Protein AF-A0A9E4D124-F1 (afdb_monomer)

Nearest PDB structures (foldseek):
  4n03-assembly1_A  TM=8.239E-01  e=1.064E-04  Thermomonospora curvata DSM 43183
  4kv7-assembly1_A  TM=6.591E-01  e=7.697E-02  Rhodopirellula baltica SH 1

Sequence (167 aa):
IVEALAAASADLEVAVGTEIALPLSDATEEWAQGRMIVATDAPGWGDDQPGPTALRSALDRYLPDAWPDPWIRVGFSTQYVTDALLTESVRRGSVAREDLAQLANSLTRIDTDGLVGSPDFSAGSGGYVRSVTIHEVVPVGGDPLGLQPVGPYEPPGVEALEVLFGS

Solvent-accessible surface area (backbone atoms only — not comparable to full-atom values): 9535 Å² total; per-residue (Å²): 104,72,70,53,55,64,60,43,56,79,71,36,54,74,54,78,51,106,73,70,72,55,48,60,54,70,78,52,40,67,60,30,42,93,28,33,42,42,53,36,52,37,64,44,81,66,40,84,46,63,26,37,44,51,52,53,55,47,32,63,72,77,40,67,84,62,73,83,48,73,65,59,52,53,58,58,51,49,50,48,57,49,48,54,52,49,55,52,25,60,74,72,72,46,82,48,70,68,58,47,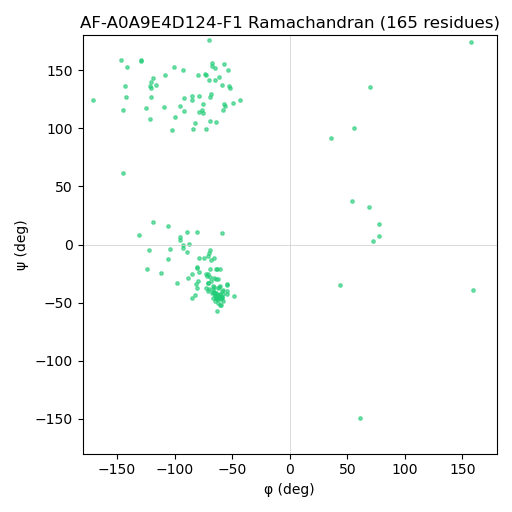54,55,46,51,47,62,42,60,56,49,79,39,49,66,44,39,44,52,40,24,52,50,54,56,95,78,23,71,51,74,43,31,31,34,21,39,44,46,74,70,76,80,18,82,53,18,44,41,73,76,44,81,43,62,67,71,72,76,68,61,58,61,70,73,69,62,131

Mean predicted aligned error: 11.15 Å

pLDDT: mean 72.63, std 19.29, range [26.66, 96.25]

Foldseek 3Di:
DVVVVVVLVVQADEDEDPPPPFPDDPVVLVVQFVRYKYWFQAAFCLDPFPLSVVLQVCCVVPPVPDADDVVSLVVSLVVLLVCVLVVVCVVVVHPDPVVSVVVQLVDAFGCSSRSGHGFGSVVPPQRPDQKIFMWGAADCDSTVRRTDTPGIDGPPPDPVVCVVPDD

Secondary structure (DSSP, 8-state):
-HHHHHHHTTT-EEEE-TT--SSPPHHHHHHHTTTEEEEESS--TT--SHHHHHHHHHHHHH-TTPPP-HHHHHHHHHHHHHHHHHHHHHHHT---HHHHHHHH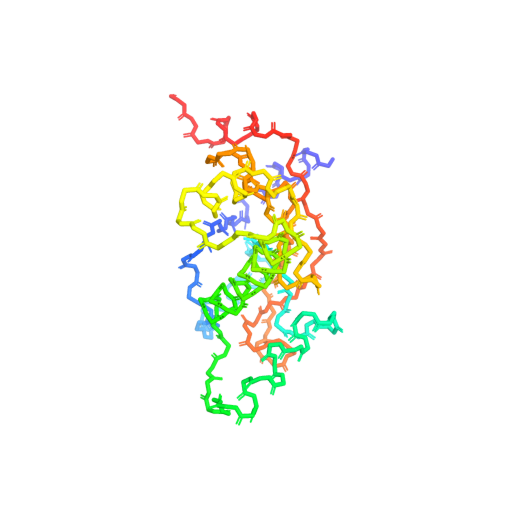TT------TTSS----GGGGGG-S-S-EEEEEE--TTSSTTSEEEEEEE--STTHHHHHHH--

Structure (mmCIF, N/CA/C/O backbone):
data_AF-A0A9E4D124-F1
#
_entry.id   AF-A0A9E4D124-F1
#
loop_
_atom_site.group_PDB
_atom_site.id
_atom_site.type_symbol
_atom_site.label_atom_id
_atom_site.label_alt_id
_atom_site.label_comp_id
_atom_site.label_asym_id
_atom_site.label_entity_id
_atom_site.label_seq_id
_atom_site.pdbx_PDB_ins_code
_atom_site.Cartn_x
_atom_site.Cartn_y
_atom_site.Cartn_z
_atom_site.occupancy
_atom_site.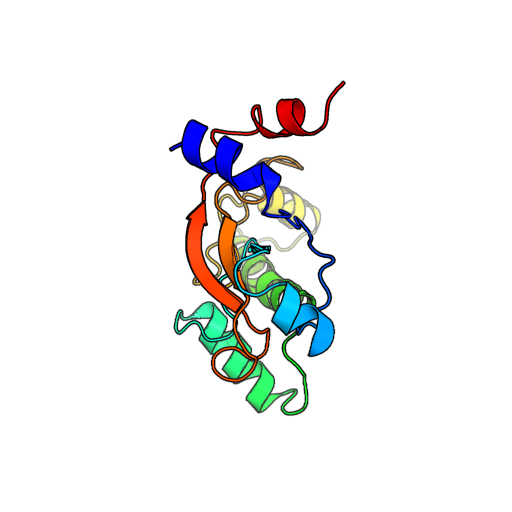B_iso_or_equiv
_atom_site.auth_seq_id
_atom_site.auth_comp_id
_atom_site.auth_asym_id
_atom_site.auth_atom_id
_atom_site.pdbx_PDB_model_num
ATOM 1 N N . ILE A 1 1 ? 21.321 20.048 -4.702 1.00 38.62 1 ILE A N 1
ATOM 2 C CA . ILE A 1 1 ? 20.305 18.965 -4.797 1.00 38.62 1 ILE A CA 1
ATOM 3 C C . ILE A 1 1 ? 18.975 19.532 -5.290 1.00 38.62 1 ILE A C 1
ATOM 5 O O . ILE A 1 1 ? 18.532 19.097 -6.338 1.00 38.62 1 ILE A O 1
ATOM 9 N N . VAL A 1 2 ? 18.413 20.572 -4.656 1.00 28.03 2 VAL A N 1
ATOM 10 C CA . VAL A 1 2 ? 17.240 21.310 -5.188 1.00 28.03 2 VAL A CA 1
ATOM 11 C C . VAL A 1 2 ? 17.505 21.902 -6.585 1.00 28.03 2 VAL A C 1
ATOM 13 O O . VAL A 1 2 ? 16.705 21.712 -7.489 1.00 28.03 2 VAL A O 1
ATOM 16 N N . GLU A 1 3 ? 18.685 22.487 -6.819 1.00 26.66 3 GLU A N 1
ATOM 17 C CA . GLU A 1 3 ? 19.093 22.947 -8.162 1.00 26.66 3 GLU A CA 1
ATOM 18 C C . GLU A 1 3 ? 19.368 21.806 -9.160 1.00 26.66 3 GLU A C 1
ATOM 20 O O . GLU A 1 3 ? 19.292 22.019 -10.363 1.00 26.66 3 GLU A O 1
ATOM 25 N N . ALA A 1 4 ? 19.649 20.586 -8.685 1.00 30.42 4 ALA A N 1
ATOM 26 C CA . ALA A 1 4 ? 19.862 19.427 -9.558 1.00 30.42 4 ALA A CA 1
ATOM 27 C C . ALA A 1 4 ? 18.527 18.802 -10.003 1.00 30.42 4 ALA A C 1
ATOM 29 O O . ALA A 1 4 ? 18.412 18.366 -11.141 1.00 30.42 4 ALA A O 1
ATOM 30 N N . LEU A 1 5 ? 17.507 18.826 -9.138 1.00 32.12 5 LEU A N 1
ATOM 31 C CA . LEU A 1 5 ? 16.134 18.425 -9.467 1.00 32.12 5 LEU A CA 1
ATOM 32 C C . LEU A 1 5 ? 15.433 19.456 -10.369 1.00 32.12 5 LEU A C 1
ATOM 34 O O . LEU A 1 5 ? 14.737 19.066 -11.299 1.00 32.12 5 LEU A O 1
ATOM 38 N N . ALA A 1 6 ? 15.679 20.755 -10.161 1.00 32.78 6 ALA A N 1
ATOM 39 C CA . ALA A 1 6 ? 15.166 21.822 -11.030 1.00 32.78 6 ALA A CA 1
ATOM 40 C C . ALA A 1 6 ? 15.859 21.882 -12.406 1.00 32.78 6 ALA A C 1
ATOM 42 O O . ALA A 1 6 ? 15.261 22.322 -13.380 1.00 32.78 6 ALA A O 1
ATOM 43 N N . ALA A 1 7 ? 17.115 21.434 -12.509 1.00 32.56 7 ALA A N 1
ATOM 44 C CA . ALA A 1 7 ? 17.792 21.280 -13.798 1.00 32.56 7 ALA A CA 1
ATOM 45 C C . ALA A 1 7 ? 17.384 19.982 -14.520 1.00 32.56 7 ALA A C 1
ATOM 47 O O . ALA A 1 7 ? 17.319 19.966 -15.745 1.00 32.56 7 ALA A O 1
ATOM 48 N N . ALA A 1 8 ? 17.067 18.914 -13.778 1.00 36.19 8 ALA A N 1
ATOM 49 C CA . ALA A 1 8 ? 16.550 17.667 -14.343 1.00 36.19 8 ALA A CA 1
ATOM 50 C C . ALA A 1 8 ? 15.112 17.804 -14.878 1.00 36.19 8 ALA A C 1
ATOM 52 O O . ALA A 1 8 ? 14.738 17.089 -15.800 1.00 36.19 8 ALA A O 1
ATOM 53 N N . SER A 1 9 ? 14.317 18.753 -14.372 1.00 41.81 9 SER A N 1
ATOM 54 C CA . SER A 1 9 ? 12.916 18.938 -14.783 1.00 41.81 9 SER A CA 1
ATOM 55 C C . SER A 1 9 ? 12.718 19.471 -16.209 1.00 41.81 9 SER A C 1
ATOM 57 O O . SER A 1 9 ? 11.577 19.611 -16.636 1.00 41.81 9 SER A O 1
ATOM 59 N N . ALA A 1 10 ? 13.785 19.812 -16.942 1.00 40.84 10 ALA A N 1
ATOM 60 C CA . ALA A 1 10 ? 13.675 20.186 -18.354 1.00 40.84 10 ALA A CA 1
ATOM 61 C C . ALA A 1 10 ? 13.539 18.963 -19.283 1.00 40.84 10 ALA A C 1
ATOM 63 O O . ALA A 1 10 ? 12.979 19.101 -20.367 1.00 40.84 10 ALA A O 1
ATOM 64 N N . ASP A 1 11 ? 14.003 17.786 -18.840 1.00 41.28 11 ASP A N 1
ATOM 65 C CA . ASP A 1 11 ? 14.018 16.540 -19.626 1.00 41.28 11 ASP A CA 1
ATOM 66 C C . ASP A 1 11 ? 13.257 15.380 -18.952 1.00 41.28 11 ASP A C 1
ATOM 68 O O . ASP A 1 11 ? 13.133 14.302 -19.535 1.00 41.28 11 ASP A O 1
ATOM 72 N N . LEU A 1 12 ? 12.770 15.578 -17.722 1.00 43.81 12 LEU A N 1
ATOM 73 C CA . LEU A 1 12 ? 12.211 14.524 -16.878 1.00 43.81 12 LEU A CA 1
ATOM 74 C C . LEU A 1 12 ? 10.761 14.863 -16.514 1.00 43.81 12 LEU A C 1
ATOM 76 O O . LEU A 1 12 ? 10.504 15.785 -15.736 1.00 43.81 12 LEU A O 1
ATOM 80 N N . GLU A 1 13 ? 9.807 14.132 -17.095 1.00 52.66 13 GLU A N 1
ATOM 81 C CA . GLU A 1 13 ? 8.396 14.267 -16.733 1.00 52.66 13 GLU A CA 1
ATOM 82 C C . GLU A 1 13 ? 8.163 13.559 -15.394 1.00 52.66 13 GLU A C 1
ATOM 84 O O . GLU A 1 13 ? 8.323 12.343 -15.257 1.00 52.66 13 GLU A O 1
ATOM 89 N N . VAL A 1 14 ? 7.800 14.339 -14.374 1.00 46.66 14 VAL A N 1
ATOM 90 C CA . VAL A 1 14 ? 7.345 13.805 -13.090 1.00 46.66 14 VAL A CA 1
ATOM 91 C C . VAL A 1 14 ? 5.858 13.502 -13.222 1.00 46.66 14 VAL A C 1
ATOM 93 O O . VAL A 1 14 ? 5.019 14.396 -13.105 1.00 46.66 14 VAL A O 1
ATOM 96 N N . ALA A 1 15 ? 5.522 12.238 -13.460 1.00 45.16 15 ALA A N 1
ATOM 97 C CA . ALA A 1 15 ? 4.147 11.774 -13.373 1.00 45.16 15 ALA A CA 1
ATOM 98 C C . ALA A 1 15 ? 3.824 11.474 -11.901 1.00 45.16 15 ALA A C 1
ATOM 100 O O . ALA A 1 15 ? 4.267 10.476 -11.330 1.00 45.16 15 ALA A O 1
ATOM 101 N N . VAL A 1 16 ? 3.063 12.366 -11.265 1.00 42.06 16 VAL A N 1
ATOM 102 C CA . VAL A 1 16 ? 2.451 12.113 -9.955 1.00 42.06 16 VAL A CA 1
ATOM 103 C C . VAL A 1 16 ? 1.073 11.531 -10.221 1.00 42.06 16 VAL A C 1
ATOM 105 O O . VAL A 1 16 ? 0.221 12.222 -10.773 1.00 42.06 16 VAL A O 1
ATOM 108 N N . GLY A 1 17 ? 0.825 10.278 -9.852 1.00 42.44 17 GLY A N 1
ATOM 109 C CA . GLY A 1 17 ? -0.508 9.737 -10.067 1.00 42.44 17 GLY A CA 1
ATOM 110 C C . GLY A 1 17 ? -0.768 8.386 -9.432 1.00 42.44 17 GLY A C 1
ATOM 111 O O . GLY A 1 17 ? -0.175 7.382 -9.809 1.00 42.44 17 GLY A O 1
ATOM 112 N N . THR A 1 18 ? -1.822 8.356 -8.623 1.00 42.47 18 THR A N 1
ATOM 113 C CA . THR A 1 18 ? -2.721 7.212 -8.395 1.00 42.47 18 THR A CA 1
ATOM 114 C C . THR A 1 18 ? -3.412 6.707 -9.683 1.00 42.47 18 THR A C 1
ATOM 116 O O . THR A 1 18 ? -4.335 5.903 -9.609 1.00 42.47 18 THR A O 1
ATOM 119 N N . GLU A 1 19 ? -2.996 7.192 -10.863 1.00 48.41 19 GLU A N 1
ATOM 120 C CA . GLU A 1 19 ? -3.632 7.003 -12.175 1.00 48.41 19 GLU A CA 1
ATOM 121 C C . GLU A 1 19 ? -2.651 6.554 -13.278 1.00 48.41 19 GLU A C 1
ATOM 123 O O . GLU A 1 19 ? -3.026 6.499 -14.449 1.00 48.41 19 GLU A O 1
ATOM 128 N N . ILE A 1 20 ? -1.398 6.213 -12.950 1.00 59.59 20 ILE A N 1
ATOM 129 C CA . ILE A 1 20 ? -0.514 5.572 -13.935 1.00 59.59 20 ILE A CA 1
ATOM 130 C C . ILE A 1 20 ? -0.957 4.114 -14.077 1.00 59.59 20 ILE A C 1
ATOM 132 O O . ILE A 1 20 ? -0.843 3.324 -13.140 1.00 59.59 20 ILE A O 1
ATOM 136 N N . ALA A 1 21 ? -1.471 3.756 -15.255 1.00 65.62 21 ALA A N 1
ATOM 137 C CA . ALA A 1 21 ? -1.750 2.369 -15.602 1.00 65.62 21 ALA A CA 1
ATOM 138 C C . ALA A 1 21 ? -0.418 1.621 -15.761 1.00 65.62 21 ALA A C 1
ATOM 140 O O . ALA A 1 21 ? 0.311 1.842 -16.728 1.00 65.62 21 ALA A O 1
ATOM 141 N N . LEU A 1 22 ? -0.095 0.777 -14.781 1.00 73.19 22 LEU A N 1
ATOM 142 C CA . LEU A 1 22 ? 1.096 -0.067 -14.771 1.00 73.19 22 LEU A CA 1
ATOM 143 C C . LEU A 1 22 ? 0.709 -1.540 -15.000 1.00 73.19 22 LEU A C 1
ATOM 145 O O . LEU A 1 22 ? -0.335 -1.968 -14.503 1.00 73.19 22 LEU A O 1
ATOM 149 N N . PRO A 1 23 ? 1.548 -2.331 -15.693 1.00 76.44 23 PRO A N 1
ATOM 150 C CA . PRO A 1 23 ? 2.772 -1.919 -16.378 1.00 76.44 23 PRO A CA 1
ATOM 151 C C . PRO A 1 23 ? 2.485 -1.016 -17.586 1.00 76.44 23 PRO A C 1
ATOM 153 O O . PRO A 1 23 ? 1.395 -1.039 -18.161 1.00 76.44 23 PRO A O 1
ATOM 156 N N . LEU A 1 24 ? 3.479 -0.213 -17.964 1.00 79.06 24 LEU A N 1
ATOM 157 C CA . LEU A 1 24 ? 3.420 0.599 -19.179 1.00 79.06 24 LEU A CA 1
ATOM 158 C C . LEU A 1 24 ? 3.444 -0.308 -20.420 1.00 79.06 24 LEU A C 1
ATOM 160 O O . LEU A 1 24 ? 3.990 -1.406 -20.384 1.00 79.06 24 LEU A O 1
ATOM 164 N N . SER A 1 25 ? 2.880 0.159 -21.538 1.00 80.50 25 SER A N 1
ATOM 165 C CA . SER A 1 25 ? 3.055 -0.535 -22.825 1.00 80.50 25 SER A CA 1
ATOM 166 C C . SER A 1 25 ? 4.524 -0.511 -23.261 1.00 80.50 25 SER A C 1
ATOM 168 O O . SER A 1 25 ? 5.196 0.473 -22.967 1.00 80.50 25 SER A O 1
ATOM 170 N N . ASP A 1 26 ? 5.000 -1.499 -24.026 1.00 80.50 26 ASP A N 1
ATOM 171 C CA . ASP A 1 26 ? 6.404 -1.581 -24.484 1.00 80.50 26 ASP A CA 1
ATOM 172 C C . ASP A 1 26 ? 6.927 -0.260 -25.086 1.00 80.50 26 ASP A C 1
ATOM 174 O O . ASP A 1 26 ? 8.014 0.208 -24.754 1.00 80.50 26 ASP A O 1
ATOM 178 N N . ALA A 1 27 ? 6.118 0.393 -25.931 1.00 77.62 27 ALA A N 1
ATOM 179 C CA . ALA A 1 27 ? 6.479 1.664 -26.566 1.00 77.62 27 ALA A CA 1
ATOM 180 C C . ALA A 1 27 ? 6.569 2.833 -25.567 1.00 77.62 27 ALA A C 1
ATOM 182 O O . ALA A 1 27 ? 7.341 3.771 -25.765 1.00 77.62 27 ALA A O 1
ATOM 183 N N . THR A 1 28 ? 5.764 2.795 -24.504 1.00 80.81 28 THR A N 1
ATOM 184 C CA . THR A 1 28 ? 5.792 3.786 -23.421 1.00 80.81 28 THR A CA 1
ATOM 185 C C . THR A 1 28 ? 6.925 3.495 -22.441 1.00 80.81 28 THR A C 1
ATOM 187 O O . THR A 1 28 ? 7.562 4.430 -21.967 1.00 80.81 28 THR A O 1
ATOM 190 N N . GLU A 1 29 ? 7.199 2.222 -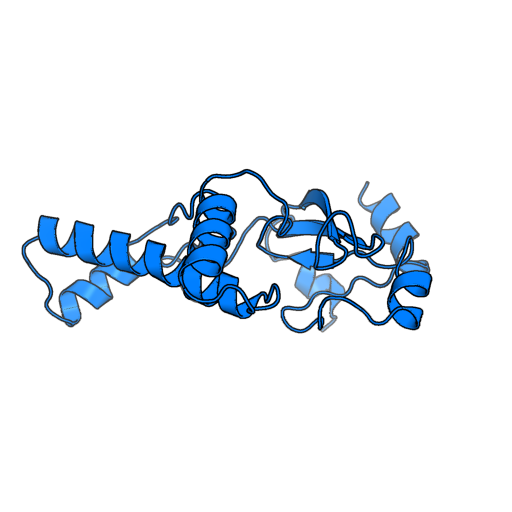22.162 1.00 83.81 29 GLU A N 1
ATOM 191 C CA . GLU A 1 29 ? 8.267 1.776 -21.273 1.00 83.81 29 GLU A CA 1
ATOM 192 C C . GLU A 1 29 ? 9.641 2.203 -21.806 1.00 83.81 29 GLU A C 1
ATOM 194 O O . GLU A 1 29 ? 10.390 2.855 -21.083 1.00 83.81 29 GLU A O 1
ATOM 199 N N . GLU A 1 30 ? 9.947 1.929 -23.082 1.00 82.19 30 GLU A N 1
ATOM 200 C CA . GLU A 1 30 ? 11.230 2.307 -23.699 1.00 82.19 30 GLU A CA 1
ATOM 201 C C . GLU A 1 30 ? 11.466 3.825 -23.648 1.00 82.19 30 GLU A C 1
ATOM 203 O O . GLU A 1 30 ? 12.574 4.294 -23.373 1.00 82.19 30 GLU A O 1
ATOM 208 N N . TRP A 1 31 ? 10.414 4.613 -23.883 1.00 81.44 31 TRP A N 1
ATOM 209 C CA . TRP A 1 31 ? 10.494 6.063 -23.753 1.00 81.44 31 TRP A CA 1
ATOM 210 C C . TRP A 1 31 ? 10.709 6.489 -22.293 1.00 81.44 31 TRP A C 1
ATOM 212 O O . TRP A 1 31 ? 11.578 7.323 -22.029 1.00 81.44 31 TRP A O 1
ATOM 222 N N . ALA A 1 32 ? 9.959 5.907 -21.356 1.00 82.44 32 ALA A N 1
ATOM 223 C CA . ALA A 1 32 ? 9.953 6.283 -19.945 1.00 82.44 32 ALA A CA 1
ATOM 224 C C . ALA A 1 32 ? 11.255 5.923 -19.211 1.00 82.44 32 ALA A C 1
ATOM 226 O O . ALA A 1 32 ? 11.638 6.622 -18.270 1.00 82.44 32 ALA A O 1
ATOM 227 N N . GLN A 1 33 ? 11.967 4.883 -19.649 1.00 83.00 33 GLN A N 1
ATOM 228 C CA . GLN A 1 33 ? 13.274 4.517 -19.101 1.00 83.00 33 GLN A CA 1
ATOM 229 C C . GLN A 1 33 ? 14.257 5.700 -19.183 1.00 83.00 33 GLN A C 1
ATOM 231 O O . GLN A 1 33 ? 14.565 6.225 -20.256 1.00 83.00 33 GLN A O 1
ATOM 236 N N . GLY A 1 34 ? 14.736 6.147 -18.019 1.00 79.56 34 GLY A N 1
ATOM 237 C CA . GLY A 1 34 ? 15.639 7.297 -17.883 1.00 79.56 34 GLY A CA 1
ATOM 238 C C . GLY A 1 34 ? 15.000 8.676 -18.109 1.00 79.56 34 GLY A C 1
ATOM 239 O O . GLY A 1 34 ? 15.722 9.671 -18.068 1.00 79.56 34 GLY A O 1
ATOM 240 N N . ARG A 1 35 ? 13.680 8.752 -18.345 1.00 77.06 35 ARG A N 1
ATOM 241 C CA . ARG A 1 35 ? 12.929 10.006 -18.583 1.00 77.06 35 ARG A CA 1
ATOM 242 C C . ARG A 1 35 ? 11.765 10.225 -17.626 1.00 77.06 35 ARG A C 1
ATOM 244 O O . ARG A 1 35 ? 11.320 11.356 -17.466 1.00 77.06 35 ARG A O 1
ATOM 251 N N . MET A 1 36 ? 11.275 9.161 -16.999 1.00 78.62 36 MET A N 1
ATOM 252 C CA . MET A 1 36 ? 10.172 9.222 -16.055 1.00 78.62 36 MET A CA 1
ATOM 253 C C . MET A 1 36 ? 10.608 8.705 -14.691 1.00 78.62 36 MET A C 1
ATOM 255 O O . MET A 1 36 ? 11.304 7.695 -14.568 1.00 78.62 36 MET A O 1
ATOM 259 N N . ILE A 1 37 ? 10.137 9.402 -13.666 1.00 79.69 37 ILE A N 1
ATOM 260 C CA . ILE A 1 37 ? 10.175 8.955 -12.282 1.00 79.69 37 ILE A CA 1
ATOM 261 C C . ILE A 1 37 ? 8.734 8.793 -11.807 1.00 79.69 37 ILE A C 1
ATOM 263 O O . ILE A 1 37 ? 7.891 9.654 -12.065 1.00 79.69 37 ILE A O 1
ATOM 267 N N . VAL A 1 38 ? 8.470 7.708 -11.082 1.00 76.44 38 VAL A N 1
ATOM 268 C CA . VAL A 1 38 ? 7.165 7.429 -10.483 1.00 76.44 38 VAL A CA 1
ATOM 269 C C . VAL A 1 38 ? 7.264 7.583 -8.970 1.00 76.44 38 VAL A C 1
ATOM 271 O O . VAL A 1 38 ? 8.004 6.861 -8.302 1.00 76.44 38 VAL A O 1
ATOM 274 N N . ALA A 1 39 ? 6.503 8.522 -8.415 1.00 75.50 39 ALA A N 1
ATOM 275 C CA . ALA A 1 39 ? 6.353 8.674 -6.972 1.00 75.50 39 ALA A CA 1
ATOM 276 C C . ALA A 1 39 ? 5.087 7.941 -6.512 1.00 75.50 39 ALA A C 1
ATOM 278 O O . ALA A 1 39 ? 3.986 8.282 -6.946 1.00 75.50 39 ALA A O 1
ATOM 279 N N . THR A 1 40 ? 5.232 6.952 -5.630 1.00 75.44 40 THR A N 1
ATOM 280 C CA . THR A 1 40 ? 4.099 6.221 -5.040 1.00 75.44 40 THR A CA 1
ATOM 281 C C . THR A 1 40 ? 4.228 6.197 -3.523 1.00 75.44 40 THR A C 1
ATOM 283 O O . THR A 1 40 ? 5.314 6.347 -2.971 1.00 75.44 40 THR A O 1
ATOM 286 N N . ASP A 1 41 ? 3.129 5.994 -2.811 1.00 74.12 41 ASP A N 1
ATOM 287 C CA . ASP A 1 41 ? 3.132 5.819 -1.359 1.00 74.12 41 ASP A CA 1
ATOM 288 C C . ASP A 1 41 ? 3.501 4.392 -0.927 1.00 74.12 41 ASP A C 1
ATOM 290 O O . ASP A 1 41 ? 3.337 4.045 0.236 1.00 74.12 41 ASP A O 1
ATOM 294 N N . ALA A 1 42 ? 3.989 3.541 -1.827 1.00 76.62 42 ALA A N 1
ATOM 295 C CA . ALA A 1 42 ? 4.161 2.122 -1.559 1.00 76.62 42 ALA A CA 1
ATOM 296 C C . ALA A 1 42 ? 5.452 1.584 -2.193 1.00 76.62 42 ALA A C 1
ATOM 298 O O . ALA A 1 42 ? 5.915 2.132 -3.188 1.00 76.62 42 ALA A O 1
ATOM 299 N N . PRO A 1 43 ? 6.067 0.521 -1.654 1.00 78.25 43 PRO A N 1
ATOM 300 C CA . PRO A 1 43 ? 7.285 -0.028 -2.238 1.00 78.25 43 PRO A CA 1
ATOM 301 C C . PRO A 1 43 ? 7.011 -0.712 -3.589 1.00 78.25 43 PRO A C 1
ATOM 303 O O . PRO A 1 43 ? 5.857 -0.867 -4.021 1.00 78.25 43 PRO A O 1
ATOM 306 N N . GLY A 1 44 ? 8.078 -1.179 -4.241 1.00 79.81 44 GLY A N 1
ATOM 307 C CA . GLY A 1 44 ? 7.963 -2.076 -5.391 1.00 79.81 44 GLY A CA 1
ATOM 308 C C . GLY A 1 44 ? 7.106 -3.303 -5.054 1.00 79.81 44 GLY A C 1
ATOM 309 O O . GLY A 1 44 ? 7.043 -3.748 -3.907 1.00 79.81 44 GLY A O 1
ATOM 310 N N . TRP A 1 45 ? 6.410 -3.861 -6.042 1.00 82.88 45 TRP A N 1
ATOM 311 C CA . TRP A 1 45 ? 5.643 -5.098 -5.859 1.00 82.88 45 TRP A CA 1
ATOM 312 C C . TRP A 1 45 ? 6.548 -6.282 -5.486 1.00 82.88 45 TRP A C 1
ATOM 314 O O . TRP A 1 45 ? 6.146 -7.189 -4.754 1.00 82.88 45 TRP A O 1
ATOM 324 N N . GLY A 1 46 ? 7.793 -6.243 -5.960 1.00 83.38 46 GLY A N 1
ATOM 325 C CA . GLY A 1 46 ? 8.875 -7.164 -5.633 1.00 83.38 46 GLY A CA 1
ATOM 326 C C . GLY A 1 46 ? 9.435 -7.068 -4.205 1.00 83.38 46 GLY A C 1
ATOM 327 O O . GLY A 1 46 ? 10.207 -7.945 -3.836 1.00 83.38 46 GLY A O 1
ATOM 328 N N . ASP A 1 47 ? 9.043 -6.089 -3.387 1.00 84.88 47 ASP A N 1
ATOM 329 C CA . ASP A 1 47 ? 9.653 -5.852 -2.069 1.00 84.88 47 ASP A CA 1
ATOM 330 C C . ASP A 1 47 ? 9.426 -7.010 -1.072 1.00 84.88 47 ASP A C 1
ATOM 332 O O . ASP A 1 47 ? 8.355 -7.617 -1.031 1.00 84.88 47 ASP A O 1
ATOM 336 N N . ASP A 1 48 ? 10.446 -7.317 -0.267 1.00 88.19 48 ASP A N 1
ATOM 337 C CA . ASP A 1 48 ? 10.464 -8.445 0.677 1.00 88.19 48 ASP A CA 1
ATOM 338 C C . ASP A 1 48 ? 10.050 -8.067 2.106 1.00 88.19 48 ASP A C 1
ATOM 340 O O . ASP A 1 48 ? 10.103 -8.894 3.022 1.00 88.19 48 ASP A O 1
ATOM 344 N N . GLN A 1 49 ? 9.598 -6.832 2.324 1.00 89.12 49 GLN A N 1
ATOM 345 C CA . GLN A 1 49 ? 8.974 -6.436 3.580 1.00 89.12 49 GLN A CA 1
ATOM 346 C C . GLN A 1 49 ? 7.752 -7.317 3.910 1.00 89.12 49 GLN A C 1
ATOM 348 O O . GLN A 1 49 ? 7.135 -7.914 3.011 1.00 89.12 49 GLN A O 1
ATOM 353 N N . PRO A 1 50 ? 7.377 -7.434 5.202 1.00 92.69 50 PRO A N 1
ATOM 354 C CA . PRO A 1 50 ? 6.348 -8.386 5.608 1.00 92.69 50 PRO A CA 1
ATOM 355 C C . PRO A 1 50 ? 4.978 -8.101 4.979 1.00 92.69 50 PRO A C 1
ATOM 357 O O . PRO A 1 50 ? 4.305 -9.043 4.564 1.00 92.69 50 PRO A O 1
ATOM 360 N N . GLY A 1 51 ? 4.591 -6.831 4.828 1.00 90.56 51 GLY A N 1
ATOM 361 C CA . GLY A 1 51 ? 3.324 -6.429 4.215 1.00 90.56 51 GLY A CA 1
ATOM 362 C C . GLY A 1 51 ? 3.211 -6.835 2.740 1.00 90.56 51 GLY A C 1
ATOM 363 O O . GLY A 1 51 ? 2.295 -7.588 2.391 1.00 90.56 51 GLY A O 1
ATOM 364 N N . PRO A 1 52 ? 4.141 -6.411 1.860 1.00 89.62 52 PRO A N 1
ATOM 365 C CA . PRO A 1 52 ? 4.193 -6.866 0.468 1.00 89.62 52 PRO A CA 1
ATOM 366 C C . PRO A 1 52 ? 4.250 -8.394 0.327 1.00 89.62 52 PRO A C 1
ATOM 368 O O . PRO A 1 52 ? 3.542 -8.977 -0.498 1.00 89.62 52 PRO A O 1
ATOM 371 N N . THR A 1 53 ? 5.016 -9.073 1.184 1.00 92.88 53 THR A N 1
ATOM 372 C CA . THR A 1 53 ? 5.091 -10.542 1.201 1.00 92.88 53 THR A CA 1
ATOM 373 C C . THR A 1 53 ? 3.753 -11.189 1.566 1.00 92.88 53 THR A C 1
ATOM 375 O O . THR A 1 53 ? 3.347 -12.167 0.927 1.00 92.88 53 THR A O 1
ATOM 378 N N . ALA A 1 54 ? 3.035 -10.638 2.548 1.00 94.19 54 ALA A N 1
ATOM 379 C CA . ALA A 1 54 ? 1.706 -11.103 2.932 1.00 94.19 54 ALA A CA 1
ATOM 380 C C . ALA A 1 54 ? 0.681 -10.897 1.808 1.00 94.19 54 ALA A C 1
ATOM 382 O O . ALA A 1 54 ? -0.104 -11.807 1.537 1.00 94.19 54 ALA A O 1
ATOM 383 N N . LEU A 1 55 ? 0.723 -9.751 1.115 1.00 93.00 55 LEU A N 1
ATOM 384 C CA . LEU A 1 55 ? -0.127 -9.485 -0.048 1.00 93.00 55 LEU A CA 1
ATOM 385 C C . LEU A 1 55 ? 0.113 -10.516 -1.156 1.00 93.00 55 LEU A C 1
ATOM 387 O O . LEU A 1 55 ? -0.837 -11.153 -1.608 1.00 93.00 55 LEU A O 1
ATOM 391 N N . ARG A 1 56 ? 1.372 -10.722 -1.562 1.00 91.81 56 ARG A N 1
ATOM 392 C CA . ARG A 1 56 ? 1.718 -11.702 -2.607 1.00 91.81 56 ARG A CA 1
ATOM 393 C C . ARG A 1 56 ? 1.266 -13.110 -2.228 1.00 91.81 56 ARG A C 1
ATOM 395 O O . ARG A 1 56 ? 0.577 -13.759 -3.003 1.00 91.81 56 ARG A O 1
ATOM 402 N N . SER A 1 57 ? 1.530 -13.524 -0.989 1.00 94.31 57 SER A N 1
ATOM 403 C CA . SER A 1 57 ? 1.092 -14.830 -0.477 1.00 94.31 57 SER A CA 1
ATOM 404 C C . SER A 1 57 ? -0.436 -14.989 -0.484 1.00 94.31 57 SER A C 1
ATOM 406 O O . SER A 1 57 ? -0.951 -16.085 -0.711 1.00 94.31 57 SER A O 1
ATOM 408 N N . ALA A 1 58 ? -1.183 -13.914 -0.211 1.00 94.75 58 ALA A N 1
ATOM 409 C CA . ALA A 1 58 ? -2.640 -13.926 -0.262 1.00 94.75 58 ALA A CA 1
ATOM 410 C C . ALA A 1 58 ? -3.163 -14.017 -1.703 1.00 94.75 58 ALA A C 1
ATOM 412 O O . ALA A 1 58 ? -4.111 -14.763 -1.949 1.00 94.75 58 ALA A O 1
ATOM 413 N N . LEU A 1 59 ? -2.538 -13.313 -2.649 1.00 93.75 59 LEU A N 1
ATOM 414 C CA . LEU A 1 59 ? -2.888 -13.403 -4.066 1.00 93.75 59 LEU A CA 1
ATOM 415 C C . LEU A 1 59 ? -2.606 -14.797 -4.614 1.00 93.75 59 LEU A C 1
ATOM 417 O O . LEU A 1 59 ? -3.531 -15.422 -5.118 1.00 93.75 59 LEU A O 1
ATOM 421 N N . ASP A 1 60 ? -1.421 -15.355 -4.371 1.00 93.69 60 ASP A N 1
ATOM 422 C CA . ASP A 1 60 ? -1.082 -16.724 -4.786 1.00 93.69 60 ASP A CA 1
ATOM 423 C C . ASP A 1 60 ? -2.094 -17.759 -4.271 1.00 93.69 60 ASP A C 1
ATOM 425 O O . ASP A 1 60 ? -2.394 -18.756 -4.930 1.00 93.69 60 ASP A O 1
ATOM 429 N N . ARG A 1 61 ? -2.645 -17.528 -3.075 1.00 96.25 61 ARG A N 1
ATOM 430 C CA . ARG A 1 61 ? -3.599 -18.440 -2.441 1.00 96.25 61 ARG A CA 1
ATOM 431 C C . ARG A 1 61 ? -5.037 -18.267 -2.922 1.00 96.25 61 ARG A C 1
ATOM 433 O O . ARG A 1 61 ? -5.742 -19.266 -3.060 1.00 96.25 61 ARG A O 1
ATOM 440 N N . TYR A 1 62 ? -5.508 -17.031 -3.060 1.00 95.00 62 TYR A N 1
ATOM 441 C CA . TYR A 1 62 ? -6.935 -16.733 -3.237 1.00 95.00 62 TYR A CA 1
ATOM 442 C C . TYR A 1 62 ? -7.280 -16.193 -4.625 1.00 95.00 62 TYR A C 1
ATOM 444 O O . TYR A 1 62 ? -8.425 -16.335 -5.051 1.00 95.00 62 TYR A O 1
ATOM 452 N N . LEU A 1 63 ? -6.316 -15.589 -5.319 1.00 93.88 63 LEU A N 1
ATOM 453 C CA . LEU A 1 63 ? -6.461 -14.969 -6.635 1.00 93.88 63 LEU A CA 1
ATOM 454 C C . LEU A 1 63 ? -5.170 -15.167 -7.466 1.00 93.88 63 LEU A C 1
ATOM 456 O O . LEU A 1 63 ? -4.527 -14.181 -7.820 1.00 93.88 63 LEU A O 1
ATOM 460 N N . PRO A 1 64 ? -4.761 -16.415 -7.773 1.00 91.62 64 PRO A N 1
ATOM 461 C CA . PRO A 1 64 ? -3.454 -16.699 -8.385 1.00 91.62 64 PRO A CA 1
ATOM 462 C C . PRO A 1 64 ? -3.285 -16.111 -9.793 1.00 91.62 64 PRO A C 1
ATOM 464 O O . PRO A 1 64 ? -2.164 -15.917 -10.249 1.00 91.62 64 PRO A O 1
ATOM 467 N N . ASP A 1 65 ? -4.395 -15.813 -10.471 1.00 90.12 65 ASP A N 1
ATOM 468 C CA . ASP A 1 65 ? -4.402 -15.200 -11.801 1.00 90.12 65 ASP A CA 1
ATOM 469 C C . ASP A 1 65 ? -4.497 -13.662 -11.744 1.00 90.12 65 ASP A C 1
ATOM 471 O O . ASP A 1 65 ? -4.569 -13.007 -12.786 1.00 90.12 65 ASP A O 1
ATOM 475 N N . ALA A 1 66 ? -4.561 -13.065 -10.545 1.00 86.12 66 ALA A N 1
ATOM 476 C CA . ALA A 1 66 ? -4.633 -11.618 -10.408 1.00 86.12 66 ALA A CA 1
ATOM 477 C C . ALA A 1 66 ? -3.311 -10.975 -10.819 1.00 86.12 66 ALA A C 1
ATOM 479 O O . ALA A 1 66 ? -2.241 -11.299 -10.302 1.00 86.12 66 ALA A O 1
ATOM 480 N N . TRP A 1 67 ? -3.412 -10.009 -11.726 1.00 83.12 67 TRP A N 1
ATOM 481 C CA . TRP A 1 67 ? -2.283 -9.168 -12.067 1.00 83.12 67 TRP A CA 1
ATOM 482 C C . TRP A 1 67 ? -1.990 -8.181 -10.924 1.00 83.12 67 TRP A C 1
ATOM 484 O O . TRP A 1 67 ? -2.923 -7.723 -10.256 1.00 83.12 67 TRP A O 1
ATOM 494 N N . PRO A 1 68 ? -0.716 -7.834 -10.692 1.00 82.50 68 PRO A N 1
ATOM 495 C CA . PRO A 1 68 ? -0.328 -6.746 -9.806 1.00 82.50 68 PRO A CA 1
ATOM 496 C C . PRO A 1 68 ? -1.087 -5.452 -10.097 1.00 82.50 68 PRO A C 1
ATOM 498 O O . PRO A 1 68 ? -1.037 -4.925 -11.203 1.00 82.50 68 PRO A O 1
ATOM 501 N N . ASP A 1 69 ? -1.790 -4.942 -9.088 1.00 80.19 69 ASP A N 1
ATOM 502 C CA . ASP A 1 69 ? -2.670 -3.782 -9.211 1.00 80.19 69 ASP A CA 1
ATOM 503 C C . ASP A 1 69 ? -2.561 -2.910 -7.941 1.00 80.19 69 ASP A C 1
ATOM 505 O O . ASP A 1 69 ? -2.733 -3.419 -6.820 1.00 80.19 69 ASP A O 1
ATOM 509 N N . PRO A 1 70 ? -2.279 -1.600 -8.070 1.00 75.56 70 PRO A N 1
ATOM 510 C CA . PRO A 1 70 ? -2.234 -0.679 -6.935 1.00 75.56 70 PRO A CA 1
ATOM 511 C C . PRO A 1 70 ? -3.515 -0.662 -6.082 1.00 75.56 70 PRO A C 1
ATOM 513 O O . PR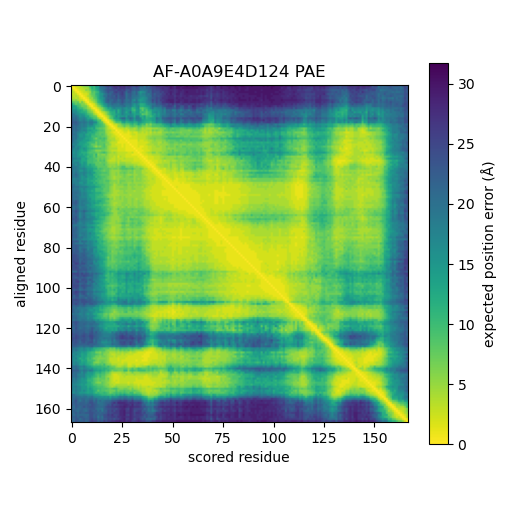O A 1 70 ? -3.436 -0.556 -4.860 1.00 75.56 70 PRO A O 1
ATOM 516 N N . TRP A 1 71 ? -4.699 -0.830 -6.672 1.00 78.38 71 TRP A N 1
ATOM 517 C CA . TRP A 1 71 ? -5.978 -0.882 -5.960 1.00 78.38 71 TRP A CA 1
ATOM 518 C C . TRP A 1 71 ? -6.161 -2.161 -5.157 1.00 78.38 71 TRP A C 1
ATOM 520 O O . TRP A 1 71 ? -6.749 -2.116 -4.076 1.00 78.38 71 TRP A O 1
ATOM 530 N N . ILE A 1 72 ? -5.621 -3.288 -5.627 1.00 86.88 72 ILE A N 1
ATOM 531 C CA . ILE A 1 72 ? -5.566 -4.513 -4.821 1.00 86.88 72 ILE A CA 1
ATOM 532 C C . ILE A 1 72 ? -4.718 -4.260 -3.572 1.00 86.88 72 ILE A C 1
ATOM 534 O O . ILE A 1 72 ? -5.127 -4.624 -2.469 1.00 86.88 72 ILE A O 1
ATOM 538 N N . ARG A 1 73 ? -3.572 -3.584 -3.719 1.00 85.31 73 ARG A N 1
ATOM 539 C CA . ARG A 1 73 ? -2.707 -3.212 -2.591 1.00 85.31 73 ARG A CA 1
ATOM 540 C C . ARG A 1 73 ? -3.408 -2.270 -1.614 1.00 85.31 73 ARG A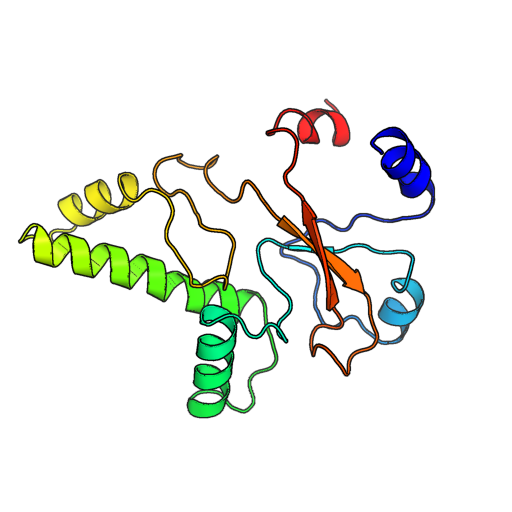 C 1
ATOM 542 O O . ARG A 1 73 ? -3.370 -2.531 -0.414 1.00 85.31 73 ARG A O 1
ATOM 549 N N . VAL A 1 74 ? -4.071 -1.222 -2.107 1.00 79.81 74 VAL A N 1
ATOM 550 C CA . VAL A 1 74 ? -4.867 -0.301 -1.275 1.00 79.81 74 VAL A CA 1
ATOM 551 C C . VAL A 1 74 ? -5.978 -1.059 -0.548 1.00 79.81 74 VAL A C 1
ATOM 553 O O . VAL A 1 74 ? -6.132 -0.921 0.660 1.00 79.81 74 VAL A O 1
ATOM 556 N N . GLY A 1 75 ? -6.722 -1.918 -1.247 1.00 86.06 75 GLY A N 1
ATOM 557 C CA . GLY A 1 75 ? -7.754 -2.757 -0.639 1.00 86.06 75 GLY A CA 1
ATOM 558 C C . GLY A 1 75 ? -7.189 -3.661 0.458 1.00 86.06 75 GLY A C 1
ATOM 559 O O . GLY A 1 75 ? -7.737 -3.715 1.557 1.00 86.06 75 GLY A O 1
ATOM 560 N N . PHE A 1 76 ? -6.056 -4.315 0.204 1.00 90.38 76 PHE A N 1
ATOM 561 C CA . PHE A 1 76 ? -5.388 -5.170 1.184 1.00 90.38 76 PHE A CA 1
ATOM 562 C C . PHE A 1 76 ? -4.855 -4.369 2.379 1.00 90.38 76 PHE A C 1
ATOM 564 O O . PHE A 1 76 ? -4.971 -4.825 3.513 1.00 90.38 76 PHE A O 1
ATOM 571 N N . SER A 1 77 ? -4.349 -3.147 2.176 1.00 86.56 77 SER A N 1
ATOM 572 C CA . SER A 1 77 ? -3.872 -2.300 3.276 1.00 86.56 77 SER A CA 1
ATOM 573 C C . SER A 1 77 ? -5.002 -1.864 4.215 1.00 86.56 77 SER A C 1
ATOM 575 O O . SER A 1 77 ? -4.782 -1.750 5.423 1.00 86.56 77 SER A O 1
ATOM 577 N N . THR A 1 78 ? -6.242 -1.734 3.719 1.00 85.44 78 THR A N 1
ATOM 578 C CA . THR A 1 78 ? -7.402 -1.424 4.577 1.00 85.44 78 THR A CA 1
ATOM 579 C C . THR A 1 78 ? -7.668 -2.481 5.655 1.00 85.44 78 THR A C 1
ATOM 581 O O . THR A 1 78 ? -8.277 -2.166 6.684 1.00 85.44 78 THR A O 1
ATOM 584 N N . GLN A 1 79 ? -7.175 -3.716 5.486 1.00 88.75 79 GLN A N 1
ATOM 585 C CA . GLN A 1 79 ? -7.312 -4.754 6.508 1.00 88.75 79 GLN A CA 1
ATOM 586 C C . GLN A 1 79 ? -6.506 -4.421 7.772 1.00 88.75 79 GLN A C 1
ATOM 588 O O . GLN A 1 79 ? -6.990 -4.680 8.865 1.00 88.75 79 GLN A O 1
ATOM 593 N N . TYR A 1 80 ? -5.329 -3.792 7.639 1.00 87.75 80 TYR A N 1
ATOM 594 C CA . TYR A 1 80 ? -4.489 -3.390 8.774 1.00 87.75 80 TYR A CA 1
ATOM 595 C C . TYR A 1 80 ? -5.190 -2.311 9.598 1.00 87.75 80 TYR A C 1
ATOM 597 O O . TYR A 1 80 ? -5.219 -2.359 10.826 1.00 87.75 80 TYR A O 1
ATOM 605 N N . VAL A 1 81 ? -5.833 -1.367 8.905 1.00 83.31 81 VAL A N 1
ATOM 606 C CA . VAL A 1 81 ? -6.653 -0.325 9.533 1.00 83.31 81 VAL A CA 1
ATOM 607 C C . VAL A 1 81 ? -7.832 -0.941 10.279 1.00 83.31 81 VAL A C 1
ATOM 609 O O . VAL A 1 81 ? -8.107 -0.588 11.426 1.00 83.31 81 VAL A O 1
ATOM 612 N N . THR A 1 82 ? -8.514 -1.885 9.634 1.00 87.50 82 THR A N 1
ATOM 613 C CA . THR A 1 82 ? -9.676 -2.571 10.204 1.00 87.50 82 THR A CA 1
ATOM 614 C C . THR A 1 82 ? -9.288 -3.410 11.421 1.00 87.50 82 THR A C 1
ATOM 616 O O . THR A 1 82 ? -9.971 -3.345 12.441 1.00 87.50 82 THR A O 1
ATOM 619 N N . ASP A 1 83 ? -8.185 -4.155 11.349 1.00 89.69 83 ASP A N 1
ATOM 620 C CA . ASP A 1 83 ? -7.685 -4.981 12.449 1.00 89.69 83 ASP A CA 1
ATOM 621 C C . ASP A 1 83 ? -7.271 -4.132 13.658 1.00 89.69 83 ASP A C 1
ATOM 623 O O . ASP A 1 83 ? -7.709 -4.405 14.778 1.00 89.69 83 ASP A O 1
ATOM 627 N N . ALA A 1 84 ? -6.532 -3.040 13.434 1.00 87.25 84 ALA A N 1
ATOM 628 C CA . ALA A 1 84 ? -6.156 -2.103 14.491 1.00 87.25 84 ALA A CA 1
ATOM 629 C C . ALA A 1 84 ? -7.391 -1.491 15.175 1.00 87.25 84 ALA A C 1
ATOM 631 O O . ALA A 1 84 ? -7.474 -1.457 16.408 1.00 87.25 84 ALA A O 1
ATOM 632 N N . LEU A 1 85 ? -8.380 -1.058 14.382 1.00 88.06 85 LEU A N 1
ATOM 633 C CA . LEU A 1 85 ? -9.637 -0.510 14.885 1.00 88.06 85 LEU A CA 1
ATOM 634 C C . LEU A 1 85 ? -10.389 -1.541 15.734 1.00 88.06 85 LEU A C 1
ATOM 636 O O . LEU A 1 85 ? -10.775 -1.244 16.865 1.00 88.06 85 LEU A O 1
ATOM 640 N N . LEU A 1 86 ? -10.597 -2.751 15.215 1.00 90.31 86 LEU A N 1
ATOM 641 C CA . LEU A 1 86 ? -11.366 -3.789 15.900 1.00 90.31 86 LEU A CA 1
ATOM 642 C C . LEU A 1 86 ? -10.655 -4.287 17.161 1.00 90.31 86 LEU A C 1
ATOM 644 O O . LEU A 1 86 ? -11.299 -4.421 18.203 1.00 90.31 86 LEU A O 1
ATOM 648 N N . THR A 1 87 ? -9.339 -4.492 17.103 1.00 90.69 87 THR A N 1
ATOM 649 C CA . THR A 1 87 ? -8.520 -4.913 18.248 1.00 90.69 87 THR A CA 1
ATOM 650 C C . THR A 1 87 ? -8.628 -3.916 19.398 1.00 90.69 87 THR A C 1
ATOM 652 O O . THR A 1 87 ? -8.915 -4.287 20.540 1.00 90.69 87 THR A O 1
ATOM 655 N N . GLU A 1 88 ? -8.472 -2.628 19.104 1.00 89.38 88 GLU A N 1
ATOM 656 C CA . GLU A 1 88 ? -8.549 -1.578 20.116 1.00 89.38 88 GLU A CA 1
ATOM 657 C C . GLU A 1 88 ? -9.987 -1.371 20.627 1.00 89.38 88 GLU A C 1
ATOM 659 O O . GLU A 1 88 ? -10.196 -1.119 21.815 1.00 89.38 88 GLU A O 1
ATOM 664 N N . SER A 1 89 ? -10.995 -1.568 19.776 1.00 89.56 89 SER A N 1
ATOM 665 C CA . SER A 1 89 ? -12.416 -1.529 20.159 1.00 89.56 89 SER A CA 1
ATOM 666 C C . SER A 1 89 ? -12.781 -2.634 21.145 1.00 89.56 89 SER A C 1
ATOM 668 O O . SER A 1 89 ? -13.392 -2.380 22.186 1.00 89.56 89 SER A O 1
ATOM 670 N N . VAL A 1 90 ? -12.330 -3.863 20.872 1.00 93.62 90 VAL A N 1
ATOM 671 C CA . VAL A 1 90 ? -12.481 -5.001 21.788 1.00 93.62 90 VAL A CA 1
ATOM 672 C C . VAL A 1 90 ? -11.771 -4.716 23.111 1.00 93.62 90 VAL A C 1
ATOM 674 O O . VAL A 1 90 ? -12.353 -4.950 24.170 1.00 93.62 90 VAL A O 1
ATOM 677 N N . ARG A 1 91 ? -10.564 -4.135 23.079 1.00 90.81 91 ARG A N 1
ATOM 678 C CA . ARG A 1 91 ? -9.827 -3.744 24.293 1.00 90.81 91 ARG A CA 1
ATOM 679 C C . ARG A 1 91 ? -10.575 -2.696 25.125 1.00 90.81 91 ARG A C 1
ATOM 681 O O . ARG A 1 91 ? -10.524 -2.748 26.352 1.00 90.81 91 ARG A O 1
ATOM 688 N N . ARG A 1 92 ? -11.269 -1.758 24.474 1.00 90.81 92 ARG A N 1
ATOM 689 C CA . ARG A 1 92 ? -12.111 -0.732 25.120 1.00 90.81 92 ARG A CA 1
ATOM 690 C C . ARG A 1 92 ? -13.479 -1.254 25.563 1.00 90.81 92 ARG A C 1
ATOM 692 O O . ARG A 1 92 ? -14.165 -0.570 26.317 1.00 90.81 92 ARG A O 1
ATOM 699 N N . GLY A 1 93 ? -13.863 -2.455 25.132 1.00 95.88 93 GLY A N 1
ATOM 700 C CA . GLY A 1 93 ? -15.125 -3.092 25.498 1.00 95.88 93 GLY A CA 1
ATOM 701 C C . GLY A 1 93 ? -16.346 -2.558 24.746 1.00 95.88 93 GLY A C 1
ATOM 702 O O . GLY A 1 93 ? -17.465 -2.782 25.202 1.00 95.88 93 GLY A O 1
ATOM 703 N N . SER A 1 94 ? -16.163 -1.871 23.613 1.00 92.69 94 SER A N 1
ATOM 704 C CA . SER A 1 94 ? -17.271 -1.395 22.781 1.00 92.69 94 SER A CA 1
ATOM 705 C C . SER A 1 94 ? -16.944 -1.481 21.297 1.00 92.69 94 SER A C 1
ATOM 707 O O . SER A 1 94 ? -15.868 -1.087 20.864 1.00 92.69 94 SER A O 1
ATOM 709 N N . VAL A 1 95 ? -17.913 -1.962 20.520 1.00 92.25 95 VAL A N 1
ATOM 710 C CA . VAL A 1 95 ? -17.917 -1.956 19.046 1.00 92.25 95 VAL A CA 1
ATOM 711 C C . VAL A 1 95 ? -19.094 -1.134 18.507 1.00 92.25 95 VAL A C 1
ATOM 713 O O . VAL A 1 95 ? -19.530 -1.322 17.371 1.00 92.25 95 VAL A O 1
ATOM 716 N N . ALA A 1 96 ? -19.656 -0.252 19.342 1.00 94.75 96 ALA A N 1
ATOM 717 C CA . ALA A 1 96 ? -20.695 0.673 18.917 1.00 94.75 96 ALA A CA 1
ATOM 718 C C . ALA A 1 96 ? -20.152 1.602 17.825 1.00 94.75 96 ALA A C 1
ATOM 720 O O . ALA A 1 96 ? -18.988 2.004 17.843 1.00 94.75 96 ALA A O 1
ATOM 721 N N . ARG A 1 97 ? -21.003 1.952 16.859 1.00 89.00 97 ARG A N 1
ATOM 722 C CA . ARG A 1 97 ? -20.604 2.719 15.672 1.00 89.00 97 ARG A CA 1
ATOM 723 C C . ARG A 1 97 ? -19.971 4.063 16.041 1.00 89.00 97 ARG A C 1
ATOM 725 O O . ARG A 1 97 ? -19.013 4.486 15.401 1.00 89.00 97 ARG A O 1
ATOM 732 N N . GLU A 1 98 ? -20.506 4.723 17.058 1.00 90.69 98 GLU A N 1
ATOM 733 C CA . GLU A 1 98 ? -20.035 6.013 17.553 1.00 90.69 98 GLU A CA 1
ATOM 734 C C . GLU A 1 98 ? -18.642 5.896 18.183 1.00 90.69 98 GLU A C 1
ATOM 736 O O . GLU A 1 98 ? -17.780 6.735 17.923 1.00 90.69 98 GLU A O 1
ATOM 741 N N . ASP A 1 99 ? -18.402 4.826 18.942 1.00 86.81 99 ASP A N 1
ATOM 742 C CA . ASP A 1 99 ? -17.111 4.559 19.577 1.00 86.81 99 ASP A CA 1
ATOM 743 C C . ASP A 1 99 ? -16.052 4.179 18.537 1.00 86.81 99 ASP A C 1
ATOM 745 O O . ASP A 1 99 ? -14.916 4.645 18.617 1.00 86.81 99 ASP A O 1
ATOM 749 N N . LEU A 1 100 ? -16.438 3.414 17.509 1.00 87.50 100 LEU A N 1
ATOM 750 C CA . LEU A 1 100 ? -15.587 3.116 16.354 1.00 87.50 100 LEU A CA 1
ATOM 751 C C . LEU A 1 100 ? -15.195 4.387 15.597 1.00 87.50 100 LEU A C 1
ATOM 753 O O . LEU A 1 100 ? -14.032 4.554 15.244 1.00 87.50 100 LEU A O 1
ATOM 757 N N . ALA A 1 101 ? -16.138 5.304 15.368 1.00 85.31 101 ALA A N 1
ATOM 758 C CA . ALA A 1 101 ? -15.854 6.564 14.685 1.00 85.31 101 ALA A CA 1
ATOM 759 C C . ALA A 1 101 ? -14.898 7.453 15.497 1.00 85.31 101 ALA A C 1
ATOM 761 O O . ALA A 1 101 ? -13.963 8.032 14.945 1.00 85.31 101 ALA A O 1
ATOM 762 N N . GLN A 1 102 ? -15.095 7.541 16.816 1.00 85.81 102 GLN A N 1
ATOM 763 C CA . GLN A 1 102 ? -14.179 8.266 17.701 1.00 85.81 102 GLN A CA 1
ATOM 764 C C . GLN A 1 102 ? -12.794 7.624 17.731 1.00 85.81 102 GLN A C 1
ATOM 766 O O . GLN A 1 102 ? -11.786 8.327 17.673 1.00 85.81 102 GLN A O 1
ATOM 771 N N . LEU A 1 103 ? -12.744 6.292 17.793 1.00 84.81 103 LEU A N 1
ATOM 772 C CA . LEU A 1 103 ? -11.496 5.553 17.781 1.00 84.81 103 LEU A CA 1
ATOM 773 C C . LEU A 1 103 ? -10.737 5.760 16.469 1.00 84.81 103 LEU A C 1
ATOM 775 O O . LEU A 1 103 ? -9.553 6.076 16.527 1.00 84.81 103 LEU A O 1
ATOM 779 N N . ALA A 1 104 ? -11.406 5.650 15.318 1.00 81.25 104 ALA A N 1
ATOM 780 C CA . ALA A 1 104 ? -10.803 5.856 14.002 1.00 81.25 104 ALA A CA 1
ATOM 781 C C . ALA A 1 104 ? -10.115 7.227 13.896 1.00 81.25 104 ALA A C 1
ATOM 783 O O . ALA A 1 104 ? -8.976 7.309 13.452 1.00 81.25 104 ALA A O 1
ATOM 784 N N . ASN A 1 105 ? -10.757 8.279 14.413 1.00 78.75 105 ASN A N 1
ATOM 785 C CA . ASN A 1 105 ? -10.195 9.634 14.458 1.00 78.75 105 ASN A CA 1
ATOM 786 C C . ASN A 1 105 ? -9.037 9.799 15.464 1.00 78.75 105 ASN A C 1
ATOM 788 O O . ASN A 1 105 ? -8.391 10.843 15.493 1.00 78.75 105 ASN A O 1
ATOM 792 N N . SER A 1 106 ? -8.790 8.805 16.320 1.00 78.69 106 SER A N 1
ATOM 793 C CA . SER A 1 106 ? -7.698 8.805 17.304 1.00 78.69 106 SER A CA 1
ATOM 794 C C . SER A 1 106 ? -6.533 7.890 16.928 1.00 78.69 106 SER A C 1
ATOM 796 O O . SER A 1 106 ? -5.481 7.968 17.563 1.00 78.69 106 SER A O 1
ATOM 798 N N . LEU A 1 107 ? -6.708 7.019 15.927 1.00 72.56 107 LEU A N 1
ATOM 799 C CA . LEU A 1 107 ? -5.653 6.136 15.445 1.00 72.56 107 LEU A CA 1
ATOM 800 C C . LEU A 1 107 ? -4.630 6.960 14.662 1.00 72.56 107 LEU A C 1
ATOM 802 O O . LEU A 1 107 ? -4.817 7.299 13.494 1.00 72.56 107 LEU A O 1
ATOM 806 N N . THR A 1 108 ? -3.534 7.287 15.333 1.00 69.50 108 THR A N 1
ATOM 807 C CA . THR A 1 108 ? -2.338 7.810 14.684 1.00 69.50 108 THR A CA 1
ATOM 808 C C . THR A 1 108 ? -1.560 6.654 14.066 1.00 69.50 108 THR A C 1
ATOM 810 O O . THR A 1 108 ? -1.549 5.557 14.619 1.00 69.50 108 THR A O 1
ATOM 813 N N . ARG A 1 109 ? -0.912 6.918 12.924 1.00 70.31 109 ARG A N 1
ATOM 814 C CA . ARG A 1 109 ? 0.100 6.072 12.266 1.00 70.31 109 ARG A CA 1
ATOM 815 C C . ARG A 1 109 ? -0.156 4.559 12.378 1.00 70.31 109 ARG A C 1
ATOM 817 O O . ARG A 1 109 ? 0.339 3.902 13.291 1.00 70.31 109 ARG A O 1
ATOM 824 N N . ILE A 1 110 ? -0.847 3.995 11.396 1.00 76.00 110 ILE A N 1
ATOM 825 C CA . ILE A 1 110 ? -1.051 2.542 11.322 1.00 76.00 110 ILE A CA 1
ATOM 826 C C . ILE A 1 110 ? 0.150 1.899 10.628 1.00 76.00 110 ILE A C 1
ATOM 828 O O . ILE A 1 110 ? 0.524 2.305 9.525 1.00 76.00 110 ILE A O 1
ATOM 832 N N . ASP A 1 111 ? 0.774 0.929 11.298 1.00 83.06 111 ASP A N 1
ATOM 833 C CA . ASP A 1 111 ? 1.829 0.120 10.696 1.00 83.06 111 ASP A CA 1
ATOM 834 C C . ASP A 1 111 ? 1.197 -0.893 9.740 1.00 83.06 111 ASP A C 1
ATOM 836 O O . ASP A 1 111 ? 0.333 -1.681 10.122 1.00 83.06 111 ASP A O 1
ATOM 840 N N . THR A 1 112 ? 1.591 -0.814 8.476 1.00 85.12 112 THR A N 1
ATOM 841 C CA . THR A 1 112 ? 1.114 -1.690 7.402 1.00 85.12 112 THR A CA 1
ATOM 842 C C . THR A 1 112 ? 2.188 -2.702 7.007 1.00 85.12 112 THR A C 1
ATOM 844 O O . THR A 1 112 ? 2.129 -3.276 5.919 1.00 85.12 112 THR A O 1
ATOM 847 N N . ASP A 1 113 ? 3.208 -2.876 7.855 1.00 86.94 113 ASP A N 1
ATOM 848 C CA . ASP A 1 113 ? 4.398 -3.683 7.595 1.00 86.94 113 ASP A CA 1
ATOM 849 C C . ASP A 1 113 ? 5.102 -3.288 6.286 1.00 86.94 113 ASP A C 1
ATOM 851 O O . ASP A 1 113 ? 5.573 -4.134 5.519 1.00 86.94 113 ASP A O 1
ATOM 855 N N . GLY A 1 114 ? 5.116 -1.983 6.002 1.00 80.56 114 GLY A N 1
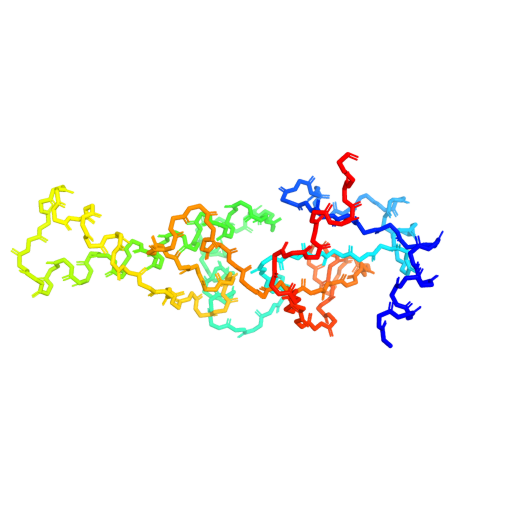ATOM 856 C CA . GLY A 1 114 ? 5.727 -1.417 4.801 1.00 80.56 114 GLY A CA 1
ATOM 857 C C . GLY A 1 114 ? 4.904 -1.563 3.521 1.00 80.56 114 GLY A C 1
ATOM 858 O O . GLY A 1 114 ? 5.399 -1.226 2.452 1.00 80.56 114 GLY A O 1
ATOM 859 N N . LEU A 1 115 ? 3.659 -2.044 3.586 1.00 81.62 115 LEU A N 1
ATOM 860 C CA . LEU A 1 115 ? 2.814 -2.245 2.402 1.00 81.62 115 LEU A CA 1
ATOM 861 C C . LEU A 1 115 ? 2.420 -0.935 1.705 1.00 81.62 115 LEU A C 1
ATOM 863 O O . LEU A 1 115 ? 2.340 -0.882 0.480 1.00 81.62 115 LEU A O 1
ATOM 867 N N . VAL A 1 116 ? 2.140 0.097 2.493 1.00 78.56 116 VAL A N 1
ATOM 868 C CA . VAL A 1 116 ? 1.859 1.475 2.067 1.00 78.56 116 VAL A CA 1
ATOM 869 C C . VAL A 1 116 ? 2.395 2.420 3.142 1.00 78.56 116 VAL A C 1
ATOM 871 O O . VAL A 1 116 ? 2.561 2.018 4.296 1.00 78.56 116 VAL A O 1
ATOM 874 N N . GLY A 1 117 ? 2.648 3.680 2.804 1.00 69.38 117 GLY A N 1
ATOM 875 C CA . GLY A 1 117 ? 3.075 4.697 3.758 1.00 69.38 117 GLY A CA 1
ATOM 876 C C . GLY A 1 117 ? 2.109 4.746 4.937 1.00 69.38 117 GLY A C 1
ATOM 877 O O . GLY A 1 117 ? 0.904 4.662 4.736 1.00 69.38 117 GLY A O 1
ATOM 878 N N . SER A 1 118 ? 2.624 4.837 6.167 1.00 66.38 118 SER A N 1
ATOM 879 C CA . SER A 1 118 ? 1.800 4.752 7.378 1.00 66.38 118 SER A CA 1
ATOM 880 C C . SER A 1 118 ? 0.809 5.927 7.449 1.00 66.38 118 SER A C 1
ATOM 882 O O . SER A 1 118 ? 1.237 7.049 7.748 1.00 66.38 118 SER A O 1
ATOM 884 N N . PRO A 1 119 ? -0.496 5.717 7.193 1.00 61.31 119 PRO A N 1
ATOM 885 C CA . PRO A 1 119 ? -1.467 6.806 7.192 1.00 61.31 119 PRO A CA 1
ATOM 886 C C . PRO A 1 119 ? -1.707 7.321 8.620 1.00 61.31 119 PRO A C 1
ATOM 888 O O . PRO A 1 119 ? -1.774 6.536 9.572 1.00 61.31 119 PRO A O 1
ATOM 891 N N . ASP A 1 120 ? -1.854 8.639 8.774 1.00 62.78 120 ASP A N 1
ATOM 892 C CA . ASP A 1 120 ? -2.301 9.271 10.018 1.00 62.78 120 ASP A CA 1
ATOM 893 C C . ASP A 1 120 ? -3.777 9.670 9.900 1.00 62.78 120 ASP A C 1
ATOM 895 O O . ASP A 1 120 ? -4.118 10.717 9.347 1.00 62.78 120 ASP A O 1
ATOM 899 N N . PHE A 1 121 ? -4.664 8.828 10.435 1.00 59.19 121 PHE A N 1
ATOM 900 C CA . PHE A 1 121 ? -6.112 9.044 10.373 1.00 59.19 121 PHE A CA 1
ATOM 901 C C . PHE A 1 121 ? -6.607 10.140 11.328 1.00 59.19 121 PHE A C 1
ATOM 903 O O . PHE A 1 121 ? -7.740 10.602 11.193 1.00 59.19 121 PHE A O 1
ATOM 910 N N . SER A 1 122 ? -5.767 10.604 12.260 1.00 59.16 122 SER A N 1
ATOM 911 C CA . SER A 1 122 ? -6.119 11.682 13.192 1.00 59.16 122 SER A CA 1
ATOM 912 C C . SER A 1 122 ? -5.996 13.084 12.584 1.00 59.16 122 SER A C 1
ATOM 914 O O . SER A 1 122 ? -6.610 14.036 13.066 1.00 59.16 122 SER A O 1
ATOM 916 N N . ALA A 1 123 ? -5.231 13.220 11.499 1.00 55.56 123 ALA A N 1
ATOM 917 C CA . ALA A 1 123 ? -4.882 14.502 10.890 1.00 55.56 123 ALA A CA 1
ATOM 918 C C . ALA A 1 123 ? -5.886 14.991 9.818 1.00 55.56 123 ALA A C 1
ATOM 920 O O . ALA A 1 123 ? -5.617 15.962 9.107 1.00 55.56 123 ALA A O 1
ATOM 921 N N . GLY A 1 124 ? -7.060 14.359 9.700 1.00 57.88 124 GLY A N 1
ATOM 922 C CA . GLY A 1 124 ? -8.053 14.701 8.675 1.00 57.88 124 GLY A CA 1
ATOM 923 C C . GLY A 1 124 ? -7.513 14.503 7.249 1.00 57.88 124 GLY A C 1
ATOM 924 O O . GLY A 1 124 ? -6.664 13.646 7.016 1.00 57.88 124 GLY A O 1
ATOM 925 N N . SER A 1 125 ? -7.974 15.292 6.272 1.00 50.47 125 SER A N 1
ATOM 926 C CA . SER A 1 125 ? -7.547 15.169 4.865 1.00 50.47 125 SER A CA 1
ATOM 927 C C . SER A 1 125 ? -6.069 15.507 4.605 1.00 50.47 125 SER A C 1
ATOM 929 O O . SER A 1 125 ? -5.572 15.200 3.527 1.00 50.47 125 SER A O 1
ATOM 931 N N . GLY A 1 126 ? -5.350 16.102 5.567 1.00 46.25 126 GLY A N 1
ATOM 932 C CA . GLY A 1 126 ? -3.917 16.429 5.460 1.00 46.25 126 GLY A CA 1
ATOM 933 C C . GLY A 1 126 ? -2.962 15.384 6.059 1.00 46.25 126 GLY A C 1
ATOM 934 O O . GLY A 1 126 ? -1.761 15.632 6.124 1.00 46.25 126 GLY A O 1
ATOM 935 N N . GLY A 1 127 ? -3.480 14.245 6.539 1.00 49.62 127 GLY A N 1
ATOM 936 C CA . GLY A 1 127 ? -2.710 13.194 7.222 1.00 49.62 127 GLY A CA 1
ATOM 937 C C . GLY A 1 127 ? -2.110 12.105 6.334 1.00 49.62 127 GLY A C 1
ATOM 938 O O . GLY A 1 127 ? -1.375 11.244 6.827 1.00 49.62 127 GLY A O 1
ATOM 939 N N . TYR A 1 128 ? -2.426 12.109 5.039 1.00 51.50 128 TYR A N 1
ATOM 940 C CA . TYR A 1 128 ? -1.937 11.091 4.118 1.00 51.50 128 TYR A CA 1
ATOM 941 C C . TYR A 1 128 ? -0.491 11.386 3.704 1.00 51.50 128 TYR A C 1
ATOM 943 O O . TYR A 1 128 ? -0.207 12.382 3.051 1.00 51.50 128 TYR A O 1
ATOM 951 N N . VAL A 1 129 ? 0.396 10.478 4.125 1.00 55.72 129 VAL A N 1
ATOM 952 C CA . VAL A 1 129 ? 1.739 10.189 3.597 1.00 55.72 129 VAL A CA 1
ATOM 953 C C . VAL A 1 129 ? 2.707 11.385 3.538 1.00 55.72 129 VAL A C 1
ATOM 955 O O . VAL A 1 129 ? 2.731 12.165 2.594 1.00 55.72 129 VAL A O 1
ATOM 958 N N . ARG A 1 130 ? 3.610 11.471 4.529 1.00 58.25 130 ARG A N 1
ATOM 959 C CA . ARG A 1 130 ? 4.750 12.418 4.527 1.00 58.25 130 ARG A CA 1
ATOM 960 C C . ARG A 1 130 ? 6.005 11.882 3.824 1.00 58.25 130 ARG A C 1
ATOM 962 O O . ARG A 1 130 ? 7.014 12.577 3.797 1.00 58.25 130 ARG A O 1
ATOM 969 N N . SER A 1 131 ? 5.954 10.664 3.286 1.00 63.75 131 SER A N 1
ATOM 970 C CA . SER A 1 131 ? 7.076 9.999 2.617 1.00 63.75 131 SER A CA 1
ATOM 971 C C . SER A 1 131 ? 6.568 9.146 1.455 1.00 63.75 131 SER A C 1
ATOM 973 O O . SER A 1 131 ? 5.850 8.174 1.683 1.00 63.75 131 SER A O 1
ATOM 975 N N . VAL A 1 132 ? 6.940 9.486 0.227 1.00 73.62 132 VAL A N 1
ATOM 976 C CA . VAL A 1 132 ? 6.690 8.655 -0.962 1.00 73.62 132 VAL A CA 1
ATOM 977 C C . VAL A 1 132 ? 7.961 7.893 -1.320 1.00 73.62 132 VAL A C 1
ATOM 979 O O . VAL A 1 132 ? 9.065 8.346 -1.029 1.00 73.62 132 VAL A O 1
ATOM 982 N N . THR A 1 133 ? 7.830 6.741 -1.958 1.00 77.06 133 THR A N 1
ATOM 983 C CA . THR A 1 133 ? 8.950 6.024 -2.560 1.00 77.06 133 THR A CA 1
ATOM 984 C C . THR A 1 133 ? 9.075 6.464 -4.013 1.00 77.06 133 THR A C 1
ATOM 986 O O . THR A 1 133 ? 8.120 6.418 -4.793 1.00 77.06 133 THR A O 1
ATOM 989 N N . ILE A 1 134 ? 10.272 6.911 -4.372 1.00 81.81 134 ILE A N 1
ATOM 990 C CA . ILE A 1 134 ? 10.641 7.267 -5.734 1.00 81.81 134 ILE A CA 1
ATOM 991 C C . ILE A 1 134 ? 11.079 6.004 -6.463 1.00 81.81 134 ILE A C 1
ATOM 993 O O . ILE A 1 134 ? 11.956 5.283 -5.982 1.00 81.81 134 ILE A O 1
ATOM 997 N N . HIS A 1 135 ? 10.486 5.767 -7.627 1.00 83.25 135 HIS A N 1
ATOM 998 C CA . HIS A 1 135 ? 10.797 4.648 -8.500 1.00 83.25 135 HIS A CA 1
ATOM 999 C C . HIS A 1 135 ? 11.296 5.140 -9.852 1.00 83.25 135 HIS A C 1
ATOM 1001 O O . HIS A 1 135 ? 10.793 6.126 -10.397 1.00 83.25 135 HIS A O 1
ATOM 1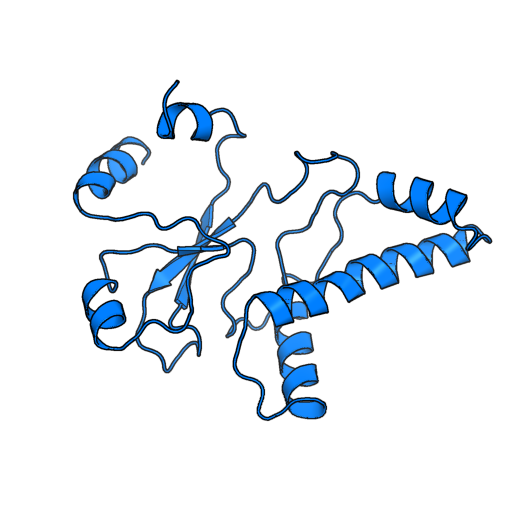007 N N . GLU A 1 136 ? 12.254 4.414 -10.408 1.00 86.81 136 GLU A N 1
ATOM 1008 C CA . GLU A 1 136 ? 12.596 4.489 -11.823 1.00 86.81 136 GLU A CA 1
ATOM 1009 C C . GLU A 1 136 ? 11.804 3.435 -12.602 1.00 86.81 136 GLU A C 1
ATOM 1011 O O . GLU A 1 136 ? 11.452 2.378 -12.067 1.00 86.81 136 GLU A O 1
ATOM 1016 N N . VAL A 1 137 ? 11.516 3.737 -13.867 1.00 84.88 137 VAL A N 1
ATOM 1017 C CA . VAL A 1 137 ? 10.917 2.769 -14.788 1.00 84.88 137 VAL A CA 1
ATOM 1018 C C . VAL A 1 137 ? 12.002 1.829 -15.296 1.00 84.88 137 VAL A C 1
ATOM 1020 O O . VAL A 1 137 ? 13.027 2.281 -15.812 1.00 84.88 137 VAL A O 1
ATOM 1023 N N . VAL A 1 138 ? 11.754 0.529 -15.179 1.00 85.81 138 VAL A N 1
ATOM 1024 C CA . VAL A 1 138 ? 12.633 -0.554 -15.636 1.00 85.81 138 VAL A C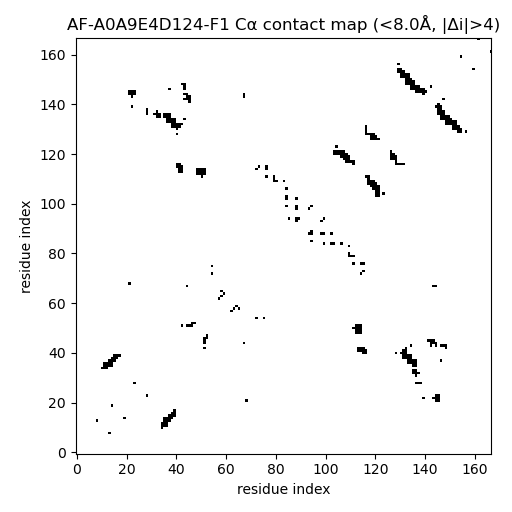A 1
ATOM 1025 C C . VAL A 1 138 ? 11.842 -1.551 -16.481 1.00 85.81 138 VAL A C 1
ATOM 1027 O O . VAL A 1 138 ? 10.622 -1.620 -16.331 1.00 85.81 138 VAL A O 1
ATOM 1030 N N . PRO A 1 139 ? 12.507 -2.355 -17.333 1.00 85.06 139 PRO A N 1
ATOM 1031 C CA . PRO A 1 139 ? 11.832 -3.416 -18.065 1.00 85.06 139 PRO A CA 1
ATOM 1032 C C . PRO A 1 139 ? 11.019 -4.343 -17.160 1.00 85.06 139 PRO A C 1
ATOM 1034 O O . PRO A 1 139 ? 11.522 -4.817 -16.131 1.00 85.06 139 PRO A O 1
ATOM 1037 N N . VAL A 1 140 ? 9.787 -4.655 -17.569 1.00 78.44 140 VAL A N 1
ATOM 1038 C CA . VAL A 1 140 ? 8.971 -5.679 -16.905 1.00 78.44 140 VAL A CA 1
ATOM 1039 C C . VAL A 1 140 ? 9.724 -7.014 -16.910 1.00 78.44 140 VAL A C 1
ATOM 1041 O O . VAL A 1 140 ? 10.082 -7.564 -17.951 1.00 78.44 140 VAL A O 1
ATOM 1044 N N . GLY A 1 141 ? 9.977 -7.549 -15.715 1.00 71.62 141 GLY A N 1
ATOM 1045 C CA . GLY A 1 141 ? 10.685 -8.818 -15.530 1.00 71.62 141 GLY A CA 1
ATOM 1046 C C . GLY A 1 141 ? 11.282 -8.978 -14.135 1.00 71.62 141 GLY A C 1
ATOM 1047 O O . GLY A 1 141 ? 11.203 -10.063 -13.566 1.00 71.62 141 GLY A O 1
ATOM 1048 N N . GLY A 1 142 ? 11.833 -7.896 -13.570 1.00 67.38 142 GLY A N 1
ATOM 1049 C CA . GLY A 1 142 ? 12.276 -7.844 -12.168 1.00 67.38 142 GLY A CA 1
ATOM 1050 C C . GLY A 1 142 ? 11.139 -7.490 -11.204 1.00 67.38 142 GLY A C 1
ATOM 1051 O O . GLY A 1 142 ? 10.940 -8.170 -10.202 1.00 67.38 142 GLY A O 1
ATOM 1052 N N . ASP A 1 143 ? 10.357 -6.468 -11.557 1.00 78.38 143 ASP A N 1
ATOM 1053 C CA . ASP A 1 143 ? 9.093 -6.108 -10.915 1.00 78.38 143 ASP A CA 1
ATOM 1054 C C . ASP A 1 143 ? 7.976 -6.165 -11.976 1.00 78.38 143 ASP A C 1
ATOM 1056 O O . ASP A 1 143 ? 8.175 -5.678 -13.096 1.00 78.38 143 ASP A O 1
ATOM 1060 N N . PRO A 1 144 ? 6.815 -6.772 -11.681 1.00 79.56 144 PRO A N 1
ATOM 1061 C CA . PRO A 1 144 ? 5.730 -6.918 -12.651 1.00 79.56 144 PRO A CA 1
ATOM 1062 C C . PRO A 1 144 ? 5.049 -5.594 -13.036 1.00 79.56 144 PRO A C 1
ATOM 1064 O O . PRO A 1 144 ? 4.316 -5.555 -14.022 1.00 79.56 144 PRO A O 1
ATOM 1067 N N . LEU A 1 145 ? 5.287 -4.516 -12.285 1.00 82.12 145 LEU A N 1
ATOM 1068 C CA . LEU A 1 145 ? 4.840 -3.164 -12.620 1.00 82.12 145 LEU A CA 1
ATOM 1069 C C . LEU A 1 145 ? 5.890 -2.371 -13.413 1.00 82.12 145 LEU A C 1
ATOM 1071 O O . LEU A 1 145 ? 5.607 -1.239 -13.800 1.00 82.12 145 LEU A O 1
ATOM 1075 N N . GLY A 1 146 ? 7.082 -2.932 -13.657 1.00 85.88 146 GLY A N 1
ATOM 1076 C CA . GLY A 1 146 ? 8.172 -2.230 -14.343 1.00 85.88 146 GLY A CA 1
ATOM 1077 C C . GLY A 1 146 ? 8.759 -1.086 -13.513 1.00 85.88 146 GLY A C 1
ATOM 1078 O O . GLY A 1 146 ? 9.156 -0.059 -14.059 1.00 85.88 146 GLY A O 1
ATOM 1079 N N . LEU A 1 147 ? 8.775 -1.231 -12.184 1.00 84.62 147 LEU A N 1
ATOM 1080 C CA . LEU A 1 147 ? 9.268 -0.213 -11.257 1.00 84.62 147 LEU A CA 1
ATOM 1081 C C . LEU A 1 147 ? 10.418 -0.740 -10.403 1.00 84.62 147 LEU A C 1
ATOM 1083 O O . LEU A 1 147 ? 10.331 -1.825 -9.830 1.00 84.62 147 LEU A O 1
ATOM 1087 N N . GLN A 1 148 ? 11.458 0.073 -10.238 1.00 85.75 148 GLN A N 1
ATOM 1088 C CA . GLN A 1 148 ? 12.550 -0.193 -9.307 1.00 85.75 148 GLN A CA 1
ATOM 1089 C C . GLN A 1 148 ? 12.656 0.947 -8.285 1.00 85.75 148 GLN A C 1
ATOM 1091 O O . GLN A 1 148 ? 12.731 2.111 -8.681 1.00 85.75 148 GLN A O 1
ATOM 1096 N N . PRO A 1 149 ? 12.654 0.660 -6.969 1.00 82.75 149 PRO A N 1
ATOM 1097 C CA . PRO A 1 149 ? 12.782 1.699 -5.956 1.00 82.75 149 PRO A CA 1
ATOM 1098 C C . PRO A 1 149 ? 14.186 2.314 -5.987 1.00 82.75 149 PRO A C 1
ATOM 1100 O O . PRO A 1 149 ? 15.195 1.612 -5.920 1.00 82.75 149 PRO A O 1
ATOM 1103 N N . VAL A 1 150 ? 14.235 3.643 -6.040 1.00 82.38 150 VAL A N 1
ATOM 1104 C CA . VAL A 1 150 ? 15.465 4.449 -5.988 1.00 82.38 150 VAL A CA 1
ATOM 1105 C C . VAL A 1 150 ? 15.707 4.964 -4.568 1.00 82.38 150 VAL A C 1
ATOM 1107 O O . VAL A 1 150 ? 16.849 5.080 -4.125 1.00 82.38 150 VAL A O 1
ATOM 1110 N N . GLY A 1 151 ? 14.634 5.245 -3.826 1.00 73.88 151 GLY A N 1
ATOM 1111 C CA . GLY A 1 151 ? 14.708 5.637 -2.422 1.00 73.88 151 GLY A CA 1
ATOM 1112 C C . GLY A 1 151 ? 13.480 6.409 -1.941 1.00 73.88 151 GLY A C 1
ATOM 1113 O O . GLY A 1 151 ? 12.594 6.732 -2.733 1.00 73.88 151 GLY A O 1
ATOM 1114 N N . PRO A 1 152 ? 13.410 6.715 -0.637 1.00 72.38 152 PRO A N 1
ATOM 1115 C CA . PRO A 1 152 ? 12.345 7.539 -0.088 1.00 72.38 152 PRO A CA 1
ATOM 1116 C C . PRO A 1 152 ? 12.534 9.015 -0.465 1.00 72.38 152 PRO A C 1
ATOM 1118 O O . PRO A 1 152 ? 13.653 9.528 -0.529 1.00 72.38 152 PRO A O 1
ATOM 1121 N N . TYR A 1 153 ? 11.420 9.713 -0.643 1.00 68.38 153 TYR A N 1
ATOM 1122 C CA . TYR A 1 153 ? 11.330 11.161 -0.740 1.00 68.38 153 TYR A CA 1
ATOM 1123 C C . TYR A 1 153 ? 10.338 11.672 0.301 1.00 68.38 153 TYR A C 1
ATOM 1125 O O . TYR A 1 153 ? 9.147 11.360 0.271 1.00 68.38 153 TYR A O 1
ATOM 1133 N N . GLU A 1 154 ? 10.846 12.481 1.223 1.00 66.19 154 GLU A N 1
ATOM 1134 C CA . GLU A 1 154 ? 10.034 13.261 2.147 1.00 66.19 154 GLU A CA 1
ATOM 1135 C C . GLU A 1 154 ? 9.964 14.688 1.593 1.00 66.19 154 GLU A C 1
ATOM 1137 O O . GLU A 1 154 ? 10.995 15.375 1.570 1.00 66.19 154 GLU A O 1
ATOM 1142 N N . PRO A 1 155 ? 8.806 15.159 1.094 1.00 55.28 155 PRO A N 1
ATOM 1143 C CA . PRO A 1 155 ? 8.694 16.551 0.697 1.00 55.28 155 PRO A CA 1
ATOM 1144 C C . PRO A 1 155 ? 8.993 17.450 1.907 1.00 55.28 155 PRO A C 1
ATOM 1146 O O . PRO A 1 155 ? 8.490 17.181 3.005 1.00 55.28 155 PRO A O 1
ATOM 1149 N N . PRO A 1 156 ? 9.764 18.543 1.743 1.00 47.78 156 PRO A N 1
ATOM 1150 C CA . PRO A 1 156 ? 9.773 19.601 2.744 1.00 47.78 156 PRO A CA 1
ATOM 1151 C C . PRO A 1 156 ? 8.321 20.079 2.870 1.00 47.78 156 PRO A C 1
ATOM 1153 O O . PRO A 1 156 ? 7.717 20.469 1.873 1.00 47.78 156 PRO A O 1
ATOM 1156 N N . GLY A 1 157 ? 7.733 19.881 4.053 1.00 43.94 157 GLY A N 1
ATOM 1157 C CA . GLY A 1 157 ? 6.288 19.724 4.227 1.00 43.94 157 GLY A CA 1
ATOM 1158 C C . GLY A 1 157 ? 5.429 20.702 3.427 1.00 43.94 157 GLY A C 1
ATOM 1159 O O . GLY A 1 157 ? 5.613 21.892 3.587 1.00 43.94 157 GLY A O 1
ATOM 1160 N N . VAL A 1 158 ? 4.506 20.161 2.619 1.00 39.38 158 VAL A N 1
ATOM 1161 C CA . VAL A 1 158 ? 3.304 20.726 1.947 1.00 39.38 158 VAL A CA 1
ATOM 1162 C C . VAL A 1 158 ? 3.392 22.112 1.262 1.00 39.38 158 VAL A C 1
ATOM 1164 O O . VAL A 1 158 ? 2.815 22.265 0.191 1.00 39.38 158 VAL A O 1
ATOM 1167 N N . GLU A 1 159 ? 4.152 23.091 1.753 1.00 39.00 159 GLU A N 1
ATOM 1168 C CA . GLU A 1 159 ? 4.358 24.407 1.124 1.00 39.00 159 GLU A CA 1
ATOM 1169 C C . GLU A 1 159 ? 5.050 24.323 -0.252 1.00 39.00 159 GLU A C 1
ATOM 1171 O O . GLU A 1 159 ? 4.916 25.232 -1.066 1.00 39.00 159 GLU A O 1
ATOM 1176 N N . ALA A 1 160 ? 5.761 23.235 -0.568 1.00 36.25 160 ALA A N 1
ATOM 1177 C CA . ALA A 1 160 ? 6.518 23.133 -1.820 1.00 36.25 160 ALA A CA 1
ATOM 1178 C C . ALA A 1 160 ? 5.682 22.753 -3.062 1.00 36.25 160 ALA A C 1
ATOM 1180 O O . ALA A 1 160 ? 6.130 23.000 -4.181 1.00 36.25 160 ALA A O 1
ATOM 1181 N N . LEU A 1 161 ? 4.483 22.173 -2.904 1.00 35.62 161 LEU A N 1
ATOM 1182 C CA . LEU A 1 161 ? 3.649 21.760 -4.047 1.00 35.62 161 LEU A CA 1
ATOM 1183 C C . LEU A 1 161 ? 2.717 22.875 -4.547 1.00 35.62 161 LEU A C 1
ATOM 1185 O O . LEU A 1 161 ? 2.466 22.944 -5.748 1.00 35.62 161 LEU A O 1
ATOM 1189 N N . GLU A 1 162 ? 2.284 23.802 -3.684 1.00 36.88 162 GLU A N 1
ATOM 1190 C CA . GLU A 1 162 ? 1.538 25.000 -4.120 1.00 36.88 162 GLU A CA 1
ATOM 1191 C C . GLU A 1 162 ? 2.398 25.916 -5.010 1.00 36.88 162 GLU A C 1
ATOM 1193 O O . GLU A 1 162 ? 1.896 26.545 -5.940 1.00 36.88 162 GLU A O 1
ATOM 1198 N N . VAL A 1 163 ? 3.719 25.923 -4.796 1.00 36.22 163 VAL A N 1
ATOM 1199 C CA . VAL A 1 163 ? 4.681 26.670 -5.624 1.00 36.22 163 VAL A CA 1
ATOM 1200 C C . VAL A 1 163 ? 4.884 26.029 -7.007 1.00 36.22 163 VAL A C 1
ATOM 1202 O O . VAL A 1 163 ? 5.219 26.735 -7.956 1.00 36.22 163 VAL A O 1
ATOM 1205 N N . LEU A 1 164 ? 4.653 24.719 -7.154 1.00 33.25 164 LEU A N 1
ATOM 1206 C CA . LEU A 1 164 ? 4.834 23.997 -8.422 1.00 33.25 164 LEU A CA 1
ATOM 1207 C C . LEU A 1 164 ? 3.616 24.072 -9.354 1.00 33.25 164 LEU A C 1
ATOM 1209 O O . LEU A 1 164 ? 3.794 23.976 -10.566 1.00 33.25 164 LEU A O 1
ATOM 1213 N N . PHE A 1 165 ? 2.406 24.279 -8.822 1.00 32.56 165 PHE A N 1
ATOM 1214 C CA . PHE A 1 165 ? 1.180 24.325 -9.633 1.00 32.56 165 PHE A CA 1
ATOM 1215 C C . PHE A 1 165 ? 0.604 25.720 -9.884 1.00 32.56 165 PHE A C 1
ATOM 1217 O O . PHE A 1 165 ? -0.309 25.832 -10.694 1.00 32.56 165 PHE A O 1
ATOM 1224 N N . GLY A 1 166 ? 1.188 26.771 -9.300 1.00 29.34 166 GLY A N 1
ATOM 1225 C CA . GLY A 1 166 ? 0.856 28.159 -9.623 1.00 29.34 166 GLY A CA 1
ATOM 1226 C C . GLY A 1 166 ? -0.537 28.593 -9.150 1.00 29.34 166 GLY A C 1
ATOM 1227 O O . GLY A 1 166 ? -1.537 27.902 -9.321 1.00 29.34 166 GLY A O 1
ATOM 1228 N N . SER A 1 167 ? -0.593 29.783 -8.561 1.00 36.84 167 SER A N 1
ATOM 1229 C CA . SER A 1 167 ? -1.836 30.540 -8.351 1.00 36.84 167 SER A CA 1
ATOM 1230 C C . SER A 1 167 ? -2.020 31.564 -9.462 1.00 36.84 167 SER A C 1
ATOM 1232 O O . SER A 1 167 ? -0.988 32.025 -10.006 1.00 36.84 167 SER A O 1
#

Radius of gyration: 18.35 Å; Cα contacts (8 Å, |Δi|>4): 222; chains: 1; bounding box: 41×49×52 Å